Protein AF-A0A522CRV7-F1 (afdb_monomer)

Nearest PDB structures (foldseek):
  3h9x-assembly1_A  TM=8.208E-01  e=7.492E-03  Pseudomonas syringae pv. tomato
  2fki-assembly1_A  TM=7.168E-01  e=1.954E-02  Escherichia coli
  2kfp-assembly1_A  TM=7.865E-01  e=1.169E+00  Pseudomonas syringae pv. tomato
  4fg8-assembly2_B  TM=2.236E-01  e=4.476E+00  Homo sapiens

pLDDT: mean 86.69, std 11.81, range [44.91, 96.5]

Structure (mmCIF, N/CA/C/O backbone):
data_AF-A0A522CRV7-F1
#
_entry.id   AF-A0A522CRV7-F1
#
loop_
_atom_site.group_PDB
_atom_site.id
_atom_site.type_symbol
_atom_site.label_atom_id
_atom_site.label_alt_id
_atom_site.label_comp_id
_atom_site.label_asym_id
_atom_site.label_entity_id
_atom_site.label_seq_id
_atom_site.pdbx_PDB_ins_code
_atom_site.Cartn_x
_atom_site.Cartn_y
_atom_site.Cartn_z
_atom_site.occupancy
_atom_site.B_iso_or_equiv
_atom_site.auth_seq_id
_atom_site.auth_comp_id
_atom_site.auth_asym_id
_atom_site.auth_atom_id
_atom_site.pdbx_PDB_model_num
ATOM 1 N N . MET A 1 1 ? -10.085 -14.224 2.034 1.00 48.72 1 MET A N 1
ATOM 2 C CA . MET A 1 1 ? -9.796 -13.745 0.668 1.00 48.72 1 MET A CA 1
ATOM 3 C C . MET A 1 1 ? -11.122 -13.385 0.023 1.00 48.72 1 MET A C 1
ATOM 5 O O . MET A 1 1 ? -12.014 -14.223 0.029 1.00 48.72 1 MET A O 1
ATOM 9 N N . VAL A 1 2 ? -11.310 -12.133 -0.393 1.00 44.91 2 VAL A N 1
ATOM 10 C CA . VAL A 1 2 ? -12.551 -11.672 -1.035 1.00 44.91 2 VAL A CA 1
ATOM 11 C C . VAL A 1 2 ? -12.158 -11.112 -2.397 1.00 44.91 2 VAL A C 1
ATOM 13 O O . VAL A 1 2 ? -11.604 -10.019 -2.469 1.00 44.91 2 VAL A O 1
ATOM 16 N N . VAL A 1 3 ? -12.420 -11.883 -3.454 1.00 45.56 3 VAL A N 1
ATOM 17 C CA . VAL A 1 3 ? -12.236 -11.455 -4.846 1.00 45.56 3 VAL A CA 1
ATOM 18 C C . VAL A 1 3 ? -13.343 -10.457 -5.163 1.00 45.56 3 VAL A C 1
ATOM 20 O O . VAL A 1 3 ? -14.532 -10.784 -5.159 1.00 45.56 3 VAL A O 1
ATOM 23 N N . GLN A 1 4 ? -12.966 -9.208 -5.379 1.00 49.06 4 GLN A N 1
ATOM 24 C CA . GLN A 1 4 ? -13.856 -8.163 -5.863 1.00 49.06 4 GLN A CA 1
ATOM 25 C C . GLN A 1 4 ? -13.060 -7.414 -6.923 1.00 49.06 4 GLN A C 1
ATOM 27 O O . GLN A 1 4 ? -11.921 -7.049 -6.654 1.00 49.06 4 GLN A O 1
ATOM 32 N N . TRP A 1 5 ? -13.6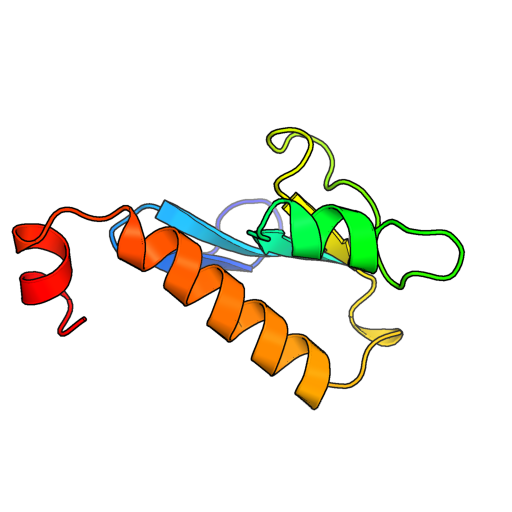92 -7.170 -8.075 1.00 49.12 5 TRP A N 1
ATOM 33 C CA . TRP A 1 5 ? -13.149 -6.500 -9.267 1.00 49.12 5 TRP A CA 1
ATOM 34 C C . TRP A 1 5 ? -12.287 -7.397 -10.173 1.00 49.12 5 TRP A C 1
ATOM 36 O O . TRP A 1 5 ? -11.076 -7.448 -10.050 1.00 49.12 5 TRP A O 1
ATOM 46 N N . GLY A 1 6 ? -12.934 -8.101 -11.112 1.00 47.91 6 GLY A N 1
ATOM 47 C CA . GLY A 1 6 ? -12.347 -8.461 -12.417 1.00 47.91 6 GLY A CA 1
ATOM 48 C C . GLY A 1 6 ? -11.020 -9.234 -12.457 1.00 47.91 6 GLY A C 1
ATOM 49 O O . GLY A 1 6 ? -10.338 -9.140 -13.470 1.00 47.91 6 GLY A O 1
ATOM 50 N N . GLY A 1 7 ? -10.653 -9.976 -11.406 1.00 59.41 7 GLY A N 1
ATOM 51 C CA . GLY A 1 7 ? -9.376 -10.702 -11.320 1.00 59.41 7 GLY A CA 1
ATOM 52 C C . GLY A 1 7 ? -8.355 -10.106 -10.345 1.00 59.41 7 GLY A C 1
ATOM 53 O O . GLY A 1 7 ? -7.246 -10.617 -10.260 1.00 59.41 7 GLY A O 1
ATOM 54 N N . SER A 1 8 ? -8.717 -9.061 -9.596 1.00 71.56 8 SER A N 1
ATOM 55 C CA . SER A 1 8 ? -7.875 -8.495 -8.542 1.00 71.56 8 SER A CA 1
ATOM 56 C C . SER A 1 8 ? -8.195 -9.090 -7.162 1.00 71.56 8 SER A C 1
ATOM 58 O O . SER A 1 8 ? -9.360 -9.167 -6.750 1.00 71.56 8 SER A O 1
ATOM 60 N N . ASP A 1 9 ? -7.157 -9.457 -6.410 1.00 82.81 9 ASP A N 1
ATOM 61 C CA . ASP A 1 9 ? -7.281 -9.899 -5.020 1.00 82.81 9 ASP A CA 1
ATOM 62 C C . ASP A 1 9 ? -7.221 -8.698 -4.076 1.00 82.81 9 ASP A C 1
ATOM 64 O O . ASP A 1 9 ? -6.221 -7.983 -3.999 1.00 82.81 9 ASP A O 1
ATOM 68 N N . VAL A 1 10 ? -8.308 -8.467 -3.334 1.00 88.94 10 VAL A N 1
ATOM 69 C CA . VAL A 1 10 ? -8.430 -7.333 -2.411 1.00 88.94 10 VAL A CA 1
ATOM 70 C C . VAL A 1 10 ? -8.193 -7.790 -0.975 1.00 88.94 10 VAL A C 1
ATOM 72 O O . VAL A 1 10 ? -8.943 -8.600 -0.420 1.00 88.94 10 VAL A O 1
ATOM 75 N N . TYR A 1 11 ? -7.197 -7.190 -0.328 1.00 91.12 11 TYR A N 1
ATOM 76 C CA . TYR A 1 11 ? -6.802 -7.487 1.044 1.00 91.12 11 TYR A CA 1
ATOM 77 C C . TYR A 1 11 ? -7.318 -6.416 2.001 1.00 91.12 11 TYR A C 1
ATOM 79 O O . TYR A 1 11 ? -7.156 -5.210 1.783 1.00 91.12 11 TYR A O 1
ATOM 87 N N . LYS A 1 12 ? -7.971 -6.864 3.078 1.00 91.88 12 LYS A N 1
ATOM 88 C CA . LYS A 1 12 ? -8.643 -6.000 4.052 1.00 91.88 12 LYS A CA 1
ATOM 89 C C . LYS A 1 12 ? -8.300 -6.400 5.484 1.00 91.88 12 LYS A C 1
ATOM 91 O O . LYS A 1 12 ? -8.195 -7.585 5.775 1.00 91.88 12 LYS A O 1
ATOM 96 N N . VAL A 1 13 ? -8.234 -5.414 6.376 1.00 90.75 13 VAL A N 1
ATOM 97 C CA . VAL A 1 13 ? -8.156 -5.590 7.833 1.00 90.75 13 VAL A CA 1
ATOM 98 C C . VAL A 1 13 ? -9.268 -4.774 8.491 1.00 90.75 13 VAL A C 1
ATOM 100 O O . VAL A 1 13 ? -9.463 -3.600 8.169 1.00 90.75 13 VAL A O 1
ATOM 103 N N . GLY A 1 14 ? -10.079 -5.414 9.340 1.00 85.94 14 GLY A N 1
ATOM 104 C CA . GLY A 1 14 ? -11.241 -4.773 9.975 1.00 85.94 14 GLY A CA 1
ATOM 105 C C . GLY A 1 14 ? -12.202 -4.101 8.986 1.00 85.94 14 GLY A C 1
ATOM 106 O O . GLY A 1 14 ? -12.681 -2.997 9.233 1.00 85.94 14 GLY A O 1
ATOM 107 N N . GLY A 1 15 ? -12.418 -4.719 7.820 1.00 86.44 15 GLY A N 1
ATOM 108 C CA . GLY A 1 15 ? -13.286 -4.195 6.758 1.00 86.44 15 GLY A CA 1
ATOM 109 C C . GLY A 1 15 ? -12.679 -3.080 5.893 1.00 86.44 15 GLY A C 1
ATOM 110 O O . GLY A 1 15 ? -13.303 -2.677 4.913 1.00 86.44 15 GLY A O 1
ATOM 111 N N . LYS A 1 16 ? -11.461 -2.606 6.189 1.00 89.62 16 LYS A N 1
ATOM 112 C CA . LYS A 1 16 ? -10.756 -1.572 5.412 1.00 89.62 16 LYS A CA 1
ATOM 113 C C . LYS A 1 16 ? -9.697 -2.195 4.504 1.00 89.62 16 LYS A C 1
ATOM 115 O O . LYS A 1 16 ? -8.937 -3.046 4.950 1.00 89.62 16 LYS A O 1
ATOM 120 N N . VAL A 1 17 ? -9.634 -1.759 3.245 1.00 92.50 17 VAL A N 1
ATOM 121 C CA . VAL A 1 17 ? -8.628 -2.218 2.269 1.00 92.50 17 VAL A CA 1
ATOM 122 C C . VAL A 1 17 ? -7.252 -1.675 2.639 1.00 92.50 17 VAL A C 1
ATOM 124 O O . VAL A 1 17 ? -7.133 -0.494 2.967 1.00 92.50 17 VAL A O 1
ATOM 127 N N . PHE A 1 18 ? -6.227 -2.522 2.552 1.00 94.38 18 PHE A N 1
ATOM 128 C CA . PHE A 1 18 ? -4.826 -2.115 2.701 1.00 94.38 18 PHE A CA 1
ATOM 129 C C . PHE A 1 18 ? -3.954 -2.477 1.494 1.00 94.38 18 PHE A C 1
ATOM 131 O O . PHE A 1 18 ? -2.957 -1.797 1.267 1.00 94.38 18 PHE A O 1
ATOM 138 N N . ALA A 1 19 ? -4.339 -3.482 0.701 1.00 94.38 19 ALA A N 1
ATOM 139 C CA . ALA A 1 19 ? -3.648 -3.849 -0.531 1.00 94.38 19 ALA A CA 1
ATOM 140 C C . ALA A 1 19 ? -4.606 -4.451 -1.567 1.00 94.38 19 ALA A C 1
ATOM 142 O O . ALA A 1 19 ? -5.662 -4.985 -1.218 1.00 94.38 19 ALA A O 1
ATOM 143 N N . VAL A 1 20 ? -4.229 -4.354 -2.838 1.00 92.31 20 VAL A N 1
ATOM 144 C CA . VAL A 1 20 ? -4.913 -4.932 -3.993 1.00 92.31 20 VAL A CA 1
ATOM 145 C C . VAL A 1 20 ? -3.855 -5.487 -4.945 1.00 92.31 20 VAL A C 1
ATOM 147 O O . VAL A 1 2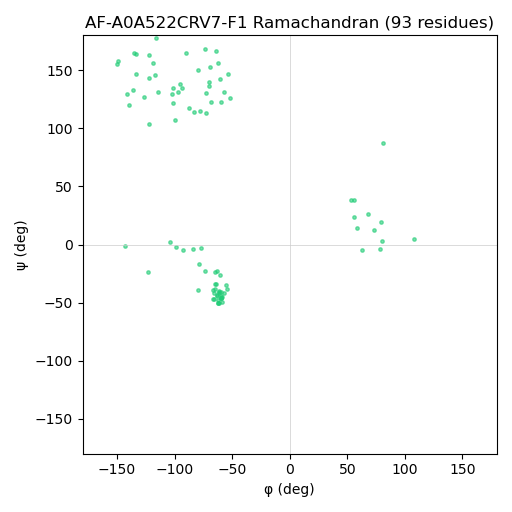0 ? -3.001 -4.741 -5.421 1.00 92.31 20 VAL A O 1
ATOM 150 N N . VAL A 1 21 ? -3.907 -6.787 -5.217 1.00 89.12 21 VAL A N 1
ATOM 151 C CA . VAL A 1 21 ? -3.041 -7.464 -6.193 1.00 89.12 21 VAL A CA 1
ATOM 152 C C . VAL A 1 21 ? -3.784 -7.550 -7.522 1.00 89.12 21 VAL A C 1
ATOM 154 O O . VAL A 1 21 ? -4.981 -7.832 -7.534 1.00 89.12 21 VAL A O 1
ATOM 157 N N . GLY A 1 22 ? -3.094 -7.306 -8.635 1.00 83.88 22 GLY A N 1
ATOM 158 C CA . GLY A 1 22 ? -3.695 -7.316 -9.970 1.00 83.88 22 GLY A CA 1
ATOM 159 C C . GLY A 1 22 ? -4.467 -6.037 -10.293 1.00 83.88 22 GLY A C 1
ATOM 160 O O . GLY A 1 22 ? -5.328 -6.044 -11.170 1.00 83.88 22 GLY A O 1
ATOM 161 N N . PHE A 1 23 ? -4.200 -4.941 -9.579 1.00 81.38 23 PHE A N 1
ATOM 162 C CA . PHE A 1 23 ? -4.763 -3.633 -9.898 1.00 81.38 23 PHE A CA 1
ATOM 163 C C . PHE A 1 23 ? -3.913 -2.975 -10.982 1.00 81.38 23 PHE A C 1
ATOM 165 O O . PHE A 1 23 ? -2.756 -2.657 -10.723 1.00 81.38 23 PHE A O 1
ATOM 172 N N . ASP A 1 24 ? -4.470 -2.769 -12.180 1.00 80.81 24 ASP A N 1
ATOM 173 C CA . ASP A 1 24 ? -3.715 -2.240 -13.332 1.00 80.81 24 ASP A CA 1
ATOM 174 C C . ASP A 1 24 ? -2.466 -3.096 -13.649 1.00 80.81 24 ASP A C 1
ATOM 176 O O . ASP A 1 24 ? -1.387 -2.575 -13.913 1.00 80.81 24 ASP A O 1
ATOM 180 N N . ASN A 1 25 ? -2.603 -4.428 -13.523 1.00 83.12 25 ASN A N 1
ATOM 181 C CA . ASN A 1 25 ? -1.515 -5.423 -13.552 1.00 83.12 25 ASN A CA 1
ATOM 182 C C . ASN A 1 25 ? -0.418 -5.231 -12.486 1.00 83.12 25 ASN A C 1
ATOM 184 O O . ASN A 1 25 ? 0.633 -5.856 -12.562 1.00 83.12 25 ASN A O 1
ATOM 188 N N . GLY A 1 26 ? -0.666 -4.401 -11.473 1.00 90.69 26 GLY A N 1
ATOM 189 C CA . GLY A 1 26 ? 0.279 -4.082 -10.413 1.00 90.69 26 GLY A CA 1
ATOM 190 C C . GLY A 1 26 ? -0.158 -4.529 -9.019 1.00 90.69 26 GLY A C 1
ATOM 191 O O . GLY A 1 26 ? -1.261 -5.042 -8.789 1.00 90.69 26 GLY A O 1
ATOM 192 N N . LEU A 1 27 ? 0.726 -4.274 -8.058 1.00 92.94 27 LEU A N 1
ATOM 193 C CA . LEU A 1 27 ? 0.466 -4.372 -6.630 1.00 92.94 27 LEU A CA 1
ATOM 194 C C . LEU A 1 27 ? 0.190 -2.972 -6.079 1.00 92.94 27 LEU A C 1
ATOM 196 O O . LEU A 1 27 ? 1.106 -2.163 -5.941 1.00 92.94 27 LEU A O 1
ATOM 200 N N . ALA A 1 28 ? -1.069 -2.683 -5.753 1.00 94.75 28 ALA A N 1
ATOM 201 C CA . ALA A 1 28 ? -1.465 -1.429 -5.125 1.00 94.75 28 ALA A CA 1
ATOM 202 C C . ALA A 1 28 ? -1.573 -1.587 -3.605 1.00 94.75 28 ALA A C 1
ATOM 204 O O . ALA A 1 28 ? -2.237 -2.501 -3.123 1.00 94.75 28 ALA A O 1
ATOM 205 N N . PHE A 1 29 ? -0.971 -0.695 -2.821 1.00 95.75 29 PHE A N 1
ATOM 206 C CA . PHE A 1 29 ? -0.996 -0.800 -1.358 1.00 95.75 29 PHE A CA 1
ATOM 207 C C . PHE A 1 29 ? -0.953 0.553 -0.650 1.00 95.75 29 PHE A C 1
ATOM 209 O O . PHE A 1 29 ? -0.543 1.580 -1.201 1.00 95.75 29 PHE A O 1
ATOM 216 N N . LYS A 1 30 ? -1.430 0.553 0.598 1.00 96.38 30 LYS A N 1
ATOM 217 C CA . LYS A 1 30 ? -1.435 1.731 1.461 1.00 96.38 30 LYS A CA 1
ATOM 218 C C . LYS A 1 30 ? -0.018 2.037 1.933 1.00 96.38 30 LYS A C 1
ATOM 220 O O . LYS A 1 30 ? 0.640 1.192 2.521 1.00 96.38 30 LYS A O 1
ATOM 225 N N . VAL A 1 31 ? 0.387 3.291 1.792 1.00 96.50 31 VAL A N 1
ATOM 226 C CA . VAL A 1 31 ? 1.673 3.791 2.297 1.00 96.50 31 VAL A CA 1
ATOM 227 C C . VAL A 1 31 ? 1.480 4.957 3.263 1.00 96.50 31 VAL A C 1
ATOM 229 O O . VAL A 1 31 ? 0.389 5.548 3.340 1.00 96.50 31 VAL A O 1
ATOM 232 N N . SER A 1 32 ? 2.518 5.258 4.044 1.00 94.62 32 SER A N 1
ATOM 233 C CA . SER A 1 32 ? 2.640 6.533 4.756 1.00 94.62 32 SER A CA 1
ATOM 234 C C . SER A 1 32 ? 2.977 7.648 3.762 1.00 94.62 32 SER A C 1
ATOM 236 O O . SER A 1 32 ? 3.312 7.370 2.615 1.00 94.62 32 SER A O 1
ATOM 238 N N . GLU A 1 33 ? 2.894 8.902 4.195 1.00 92.62 33 GLU A N 1
ATOM 239 C CA . GLU A 1 33 ? 3.289 10.054 3.372 1.00 92.62 33 GLU A CA 1
ATOM 240 C C . GLU A 1 33 ? 4.769 9.970 2.965 1.00 92.62 33 GLU A C 1
ATOM 242 O O . GLU A 1 33 ? 5.091 10.024 1.785 1.00 92.62 33 GLU A O 1
ATOM 247 N N . ILE A 1 34 ? 5.650 9.656 3.921 1.00 92.62 34 ILE A N 1
ATOM 248 C CA . ILE A 1 34 ? 7.080 9.425 3.660 1.00 92.62 34 ILE A CA 1
ATOM 249 C C . ILE A 1 34 ? 7.282 8.259 2.681 1.00 92.62 34 ILE A C 1
ATOM 251 O O . ILE A 1 34 ? 8.053 8.360 1.733 1.00 92.62 34 ILE A O 1
ATOM 255 N N . GLY A 1 35 ? 6.580 7.138 2.884 1.00 93.06 35 GLY A N 1
ATOM 256 C CA . GLY A 1 35 ? 6.688 5.982 1.991 1.00 93.06 35 GLY A CA 1
ATOM 257 C C . GLY A 1 35 ? 6.195 6.287 0.576 1.00 93.06 35 GLY A C 1
ATOM 258 O O . GLY A 1 35 ? 6.753 5.775 -0.389 1.00 93.06 35 GLY A O 1
ATOM 259 N N . PHE A 1 36 ? 5.180 7.143 0.449 1.00 95.56 36 PHE A N 1
ATOM 260 C CA . PHE A 1 36 ? 4.697 7.622 -0.838 1.00 95.56 36 PHE A CA 1
ATOM 261 C C . PHE A 1 36 ? 5.782 8.408 -1.574 1.00 95.56 36 PHE A C 1
ATOM 263 O O . PHE A 1 36 ? 6.070 8.091 -2.724 1.00 95.56 36 PHE A O 1
ATOM 270 N N . GLU A 1 37 ? 6.412 9.379 -0.913 1.00 94.50 37 GLU A N 1
ATOM 271 C CA . GLU A 1 37 ? 7.494 10.176 -1.501 1.00 94.50 37 GLU A CA 1
ATOM 272 C C . GLU A 1 37 ? 8.670 9.301 -1.937 1.00 94.50 37 GLU A C 1
ATOM 274 O O . GLU A 1 37 ? 9.128 9.418 -3.068 1.00 94.50 37 GLU A O 1
ATOM 279 N N . VAL A 1 38 ? 9.110 8.371 -1.085 1.00 93.50 38 VAL A N 1
ATOM 280 C CA . VAL A 1 38 ? 10.232 7.474 -1.398 1.00 93.50 38 VAL A CA 1
ATOM 281 C C . VAL A 1 38 ? 9.919 6.599 -2.612 1.00 93.50 38 VAL A C 1
ATOM 283 O O . VAL A 1 38 ? 10.705 6.550 -3.555 1.00 93.50 38 VAL A O 1
ATOM 286 N N . LEU A 1 39 ? 8.764 5.930 -2.623 1.00 93.62 39 LEU A N 1
ATOM 287 C CA . LEU A 1 39 ? 8.424 4.973 -3.680 1.00 93.62 39 LEU A CA 1
ATOM 288 C C . LEU A 1 39 ? 8.066 5.635 -5.013 1.00 93.62 39 LEU A C 1
ATOM 290 O O . LEU A 1 39 ? 8.160 4.972 -6.041 1.00 93.62 39 LEU A O 1
ATOM 294 N N . THR A 1 40 ? 7.643 6.903 -4.992 1.00 94.50 40 THR A N 1
ATOM 295 C CA . THR A 1 40 ? 7.264 7.675 -6.192 1.00 94.50 40 THR A CA 1
ATOM 296 C C . THR A 1 40 ? 8.321 8.692 -6.621 1.00 94.50 40 THR A C 1
ATOM 298 O O . THR A 1 40 ? 8.098 9.437 -7.576 1.00 94.50 40 THR A O 1
ATOM 301 N N . S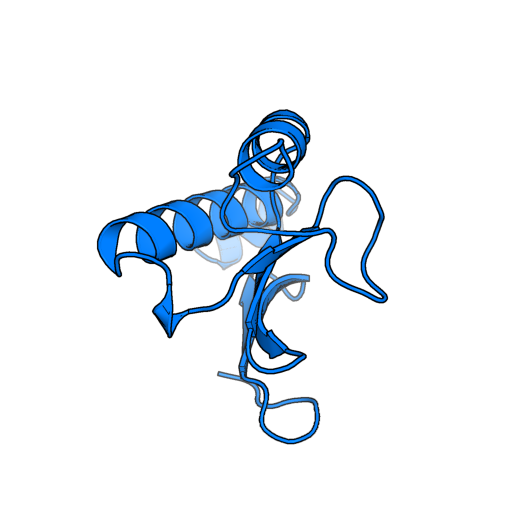ER A 1 41 ? 9.458 8.737 -5.919 1.00 93.81 41 SER A N 1
ATOM 302 C CA . SER A 1 41 ? 10.609 9.560 -6.289 1.00 93.81 41 SER A CA 1
ATOM 303 C C . SER A 1 41 ? 11.224 9.122 -7.623 1.00 93.81 41 SER A C 1
ATOM 305 O O . SER A 1 41 ? 10.910 8.055 -8.153 1.00 93.81 41 SER A O 1
ATOM 307 N N . ASP A 1 42 ? 12.094 9.961 -8.186 1.00 90.31 42 ASP A N 1
ATOM 308 C CA . ASP A 1 42 ? 12.794 9.637 -9.430 1.00 90.31 42 ASP A CA 1
ATOM 309 C C . ASP A 1 42 ? 13.641 8.364 -9.257 1.00 90.31 42 ASP A C 1
ATOM 311 O O . ASP A 1 42 ? 14.464 8.271 -8.346 1.00 90.31 42 ASP A O 1
ATOM 315 N N . GLY A 1 43 ? 13.393 7.358 -10.099 1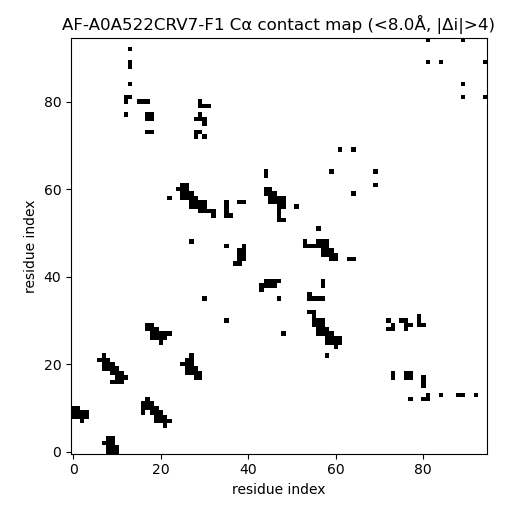.00 86.31 43 GLY A N 1
ATOM 316 C CA . GLY A 1 43 ? 13.981 6.019 -9.970 1.00 86.31 43 GLY A CA 1
ATOM 317 C C . GLY A 1 43 ? 13.307 5.094 -8.944 1.00 86.31 43 GLY A C 1
ATOM 318 O O . GLY A 1 43 ? 13.767 3.969 -8.755 1.00 86.31 43 GLY A O 1
ATOM 319 N N . GLY A 1 44 ? 12.223 5.531 -8.296 1.00 90.31 44 GLY A N 1
ATOM 320 C CA . GLY A 1 44 ? 11.407 4.697 -7.418 1.00 90.31 44 GLY A CA 1
ATOM 321 C C . GLY A 1 44 ? 10.616 3.621 -8.183 1.00 90.31 44 GLY A C 1
ATOM 322 O O . GLY A 1 44 ? 10.275 3.811 -9.353 1.00 90.31 44 GLY A O 1
ATOM 323 N N . PRO A 1 45 ? 10.282 2.486 -7.540 1.00 92.69 45 PRO A N 1
ATOM 324 C CA . PRO A 1 45 ? 9.609 1.360 -8.197 1.00 92.69 45 PRO A CA 1
ATOM 325 C C . PRO A 1 45 ? 8.104 1.589 -8.413 1.00 92.69 45 PRO A C 1
ATOM 327 O O . PRO A 1 45 ? 7.407 0.717 -8.934 1.00 92.69 45 PRO A O 1
ATOM 330 N N . GLY A 1 46 ? 7.564 2.718 -7.946 1.00 92.75 46 GLY A N 1
ATOM 331 C CA . GLY A 1 46 ? 6.132 2.930 -7.834 1.00 92.75 46 GLY A CA 1
ATOM 332 C C . GLY A 1 46 ? 5.647 4.267 -8.363 1.00 92.75 46 GLY A C 1
ATOM 333 O O . GLY A 1 46 ? 6.379 5.231 -8.552 1.00 92.75 46 GLY A O 1
ATOM 334 N N . ARG A 1 47 ? 4.335 4.328 -8.563 1.00 94.19 47 ARG A N 1
ATOM 335 C CA . ARG A 1 47 ? 3.606 5.550 -8.917 1.00 94.19 47 ARG A CA 1
ATOM 336 C C . ARG A 1 47 ? 2.334 5.666 -8.093 1.00 94.19 47 ARG A C 1
ATOM 338 O O . ARG A 1 47 ? 1.868 4.683 -7.519 1.00 94.19 47 ARG A O 1
ATOM 345 N N . GLN A 1 48 ? 1.729 6.852 -8.067 1.00 95.06 48 GLN A N 1
ATOM 346 C CA . GLN A 1 48 ? 0.403 7.043 -7.474 1.00 95.06 48 GLN A CA 1
ATOM 347 C C . GLN A 1 48 ? -0.584 6.026 -8.057 1.00 95.06 48 GLN A C 1
ATOM 349 O O . GLN A 1 48 ? -0.762 5.973 -9.275 1.00 95.06 48 GLN A O 1
ATOM 354 N N . ALA A 1 49 ? -1.262 5.271 -7.191 1.00 93.50 49 ALA A N 1
ATOM 355 C CA . ALA A 1 49 ? -2.304 4.349 -7.624 1.00 93.50 49 ALA A CA 1
ATOM 356 C C . ALA A 1 49 ? -3.517 5.141 -8.166 1.00 93.50 49 ALA A C 1
ATOM 358 O O . ALA A 1 49 ? -4.065 5.980 -7.433 1.00 93.50 49 ALA A O 1
ATOM 359 N N . PRO A 1 50 ? -3.943 4.913 -9.427 1.00 89.31 50 PRO A N 1
ATOM 360 C CA . PRO A 1 50 ? -5.152 5.515 -9.993 1.00 89.31 50 PRO A CA 1
ATOM 361 C C . PRO A 1 50 ? -6.396 5.278 -9.132 1.00 89.31 50 PRO A C 1
ATOM 363 O O . PRO A 1 50 ? -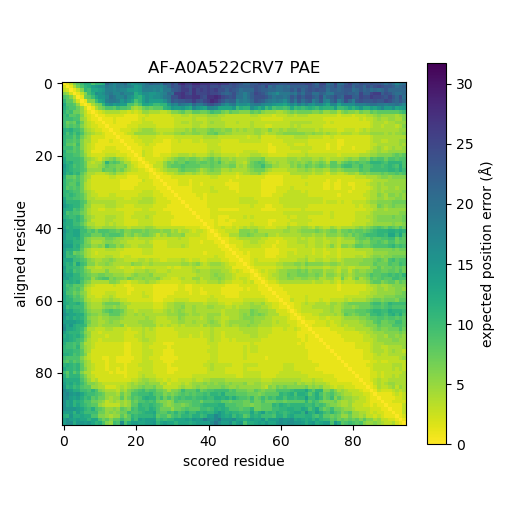6.525 4.233 -8.512 1.00 89.31 50 PRO A O 1
ATOM 366 N N . TYR A 1 51 ? -7.334 6.228 -9.101 1.00 88.06 51 TYR A N 1
ATOM 367 C CA . TYR A 1 51 ? -8.617 6.125 -8.373 1.00 88.06 51 TYR A CA 1
ATOM 368 C C . TYR A 1 51 ? -8.530 5.991 -6.838 1.00 88.06 51 TYR A C 1
ATOM 370 O O . TYR A 1 51 ? -9.558 6.052 -6.163 1.00 88.06 51 TYR A O 1
ATOM 378 N N . PHE A 1 52 ? -7.330 5.876 -6.266 1.00 88.88 52 PHE A N 1
ATOM 379 C CA . PHE A 1 52 ? -7.102 5.936 -4.825 1.00 88.88 52 PHE A CA 1
ATOM 380 C C . PHE A 1 52 ? -6.839 7.367 -4.344 1.00 88.88 52 PHE A C 1
ATOM 382 O O . PHE A 1 52 ? -6.536 8.277 -5.118 1.00 88.88 52 PHE A O 1
ATOM 389 N N . ALA A 1 53 ? -6.931 7.564 -3.026 1.00 87.31 53 ALA A N 1
ATOM 390 C CA . ALA A 1 53 ? -6.585 8.835 -2.402 1.00 87.31 53 ALA A CA 1
ATOM 391 C C . ALA A 1 53 ? -5.130 9.227 -2.723 1.00 87.31 53 ALA A C 1
ATOM 393 O O . ALA A 1 53 ? -4.208 8.416 -2.565 1.00 87.31 53 ALA A O 1
ATOM 394 N N . LYS A 1 54 ? -4.943 10.480 -3.153 1.00 87.38 54 LYS A N 1
ATOM 395 C CA . LYS A 1 54 ? -3.627 11.039 -3.482 1.00 87.38 54 LYS A CA 1
ATOM 396 C C . LYS A 1 54 ? -2.695 11.030 -2.268 1.00 87.38 54 LYS A C 1
ATOM 398 O O . LYS A 1 54 ? -3.150 11.271 -1.151 1.00 87.38 54 LYS A O 1
ATOM 403 N N . GLY A 1 55 ? -1.411 10.753 -2.495 1.00 88.88 55 GLY A N 1
ATOM 404 C CA . GLY A 1 55 ? -0.365 10.834 -1.465 1.00 88.88 55 GLY A CA 1
ATOM 405 C C . GLY A 1 55 ? -0.400 9.710 -0.426 1.00 88.88 55 GLY A C 1
ATOM 406 O O . GLY A 1 55 ? 0.214 9.809 0.629 1.00 88.88 55 GLY A O 1
ATOM 407 N N . GLY A 1 56 ? -1.166 8.645 -0.671 1.00 93.12 56 GLY A N 1
ATOM 408 C CA . GLY A 1 56 ? -1.324 7.573 0.311 1.00 93.12 56 GLY A CA 1
ATOM 409 C C . GLY A 1 56 ? -1.404 6.172 -0.266 1.00 93.12 56 GLY A C 1
ATOM 410 O O . GLY A 1 56 ? -1.545 5.231 0.517 1.00 93.12 56 GLY A O 1
ATOM 411 N N . TRP A 1 57 ? -1.357 6.029 -1.584 1.00 96.06 57 TRP A N 1
ATOM 412 C CA . TRP A 1 57 ? -1.459 4.747 -2.262 1.00 96.06 57 TRP A CA 1
ATOM 413 C C . TRP A 1 57 ? -0.511 4.725 -3.444 1.00 96.06 57 TRP A C 1
ATOM 415 O O . TRP A 1 57 ? -0.535 5.630 -4.280 1.00 96.06 57 TRP A O 1
ATOM 425 N N . VAL A 1 58 ? 0.288 3.671 -3.504 1.00 95.62 58 VAL A N 1
ATOM 426 C CA . VAL A 1 58 ? 1.239 3.421 -4.583 1.00 95.62 58 VAL A CA 1
ATOM 427 C C . VAL A 1 58 ? 0.831 2.143 -5.292 1.00 95.62 58 VAL A C 1
ATOM 429 O O . VAL A 1 58 ? 0.295 1.238 -4.655 1.00 95.62 58 VAL A O 1
ATOM 432 N N . VAL A 1 59 ? 1.058 2.096 -6.601 1.00 95.19 59 VAL A N 1
ATOM 433 C CA . VAL A 1 59 ? 1.058 0.871 -7.399 1.00 95.19 59 VAL A CA 1
ATOM 434 C C . VAL A 1 59 ? 2.472 0.626 -7.921 1.00 95.19 59 VAL A C 1
ATOM 436 O O . VAL A 1 59 ? 3.102 1.552 -8.438 1.00 95.19 59 VAL A O 1
ATOM 439 N N . VAL A 1 60 ? 2.960 -0.600 -7.746 1.00 94.44 60 VAL A N 1
ATOM 440 C CA . VAL A 1 60 ? 4.251 -1.085 -8.263 1.00 94.44 60 VAL A CA 1
ATOM 441 C C . VAL A 1 60 ? 4.019 -2.244 -9.226 1.00 94.44 60 VAL A C 1
ATOM 443 O O . VAL A 1 60 ? 2.997 -2.930 -9.129 1.00 94.44 60 VAL A O 1
ATOM 446 N N . ASP A 1 61 ? 4.966 -2.477 -10.129 1.00 92.56 61 ASP A N 1
ATOM 447 C CA . ASP A 1 61 ? 5.000 -3.702 -10.924 1.00 92.56 61 ASP A CA 1
ATOM 448 C C . ASP A 1 61 ? 5.571 -4.848 -10.057 1.00 92.56 61 ASP A C 1
ATOM 450 O O . ASP A 1 61 ? 6.733 -4.763 -9.642 1.00 92.56 61 ASP A O 1
ATOM 454 N N . PRO A 1 62 ? 4.781 -5.893 -9.735 1.00 86.06 62 PRO A N 1
ATOM 455 C CA . PRO A 1 62 ? 5.218 -6.996 -8.883 1.00 86.06 62 PRO A CA 1
ATOM 456 C C . PRO A 1 62 ? 6.414 -7.768 -9.456 1.00 86.06 62 PRO A C 1
ATOM 458 O O . PRO A 1 62 ? 7.181 -8.322 -8.673 1.00 86.06 62 PRO A O 1
ATOM 461 N N . ASP A 1 63 ? 6.607 -7.773 -10.778 1.00 87.00 63 ASP A N 1
ATOM 462 C CA . ASP A 1 63 ? 7.722 -8.473 -11.424 1.00 87.00 63 ASP A CA 1
ATOM 463 C C . ASP A 1 63 ? 9.038 -7.680 -11.330 1.00 87.00 63 ASP A C 1
ATOM 465 O O . ASP A 1 63 ? 10.126 -8.233 -11.498 1.00 87.00 63 ASP A O 1
ATOM 469 N N . SER A 1 64 ? 8.952 -6.383 -11.022 1.00 87.38 64 SER A N 1
ATOM 470 C CA . SER A 1 64 ? 10.105 -5.484 -10.874 1.00 87.38 64 SER A CA 1
ATOM 471 C C . SER A 1 64 ? 10.636 -5.368 -9.442 1.00 87.38 64 SER A C 1
ATOM 473 O O . SER A 1 64 ? 11.647 -4.702 -9.218 1.00 87.38 64 SER A O 1
ATOM 475 N N . VAL A 1 65 ? 9.971 -5.995 -8.466 1.00 87.12 65 VAL A N 1
ATOM 476 C CA . VAL A 1 65 ? 10.275 -5.836 -7.037 1.00 87.12 65 VAL A CA 1
ATOM 477 C C . VAL A 1 65 ? 10.611 -7.171 -6.387 1.00 87.12 65 VAL A C 1
ATOM 479 O O . VAL A 1 65 ? 10.033 -8.214 -6.693 1.00 87.12 65 VAL A O 1
ATOM 482 N N . ALA A 1 66 ? 11.554 -7.158 -5.448 1.00 89.31 66 ALA A N 1
ATOM 483 C CA . ALA A 1 66 ? 11.903 -8.367 -4.718 1.00 89.31 66 ALA A CA 1
ATOM 484 C C . ALA A 1 66 ? 10.765 -8.771 -3.766 1.00 89.31 66 ALA A C 1
ATOM 486 O O . ALA A 1 66 ? 10.198 -7.937 -3.058 1.00 89.31 66 ALA A O 1
ATOM 487 N N . MET A 1 67 ? 10.487 -10.074 -3.659 1.00 85.06 67 MET A N 1
ATOM 488 C CA . MET A 1 67 ? 9.433 -10.598 -2.775 1.00 85.06 67 MET A CA 1
ATOM 489 C C . MET A 1 67 ? 9.599 -10.147 -1.311 1.00 85.06 67 MET A C 1
ATOM 491 O O . MET A 1 67 ? 8.610 -9.883 -0.628 1.00 85.06 67 MET A O 1
ATOM 495 N N . GLY A 1 68 ? 10.844 -10.016 -0.836 1.00 86.69 68 GLY A N 1
ATOM 496 C CA . GLY A 1 68 ? 11.144 -9.500 0.503 1.00 86.69 68 GLY A CA 1
ATOM 497 C C . GLY A 1 68 ? 10.694 -8.049 0.697 1.00 86.69 68 GLY A C 1
ATOM 498 O O . GLY A 1 68 ? 10.049 -7.738 1.697 1.00 86.69 68 GLY A O 1
ATOM 499 N N . GLU A 1 69 ? 10.944 -7.179 -0.281 1.00 89.25 69 GLU A N 1
ATOM 500 C CA . GLU A 1 69 ? 10.512 -5.777 -0.237 1.00 89.25 69 GLU A CA 1
ATOM 501 C C . GLU A 1 69 ? 8.989 -5.664 -0.286 1.00 89.25 69 GLU A C 1
ATOM 503 O O . GLU A 1 69 ? 8.389 -5.003 0.563 1.00 89.25 69 GLU A O 1
ATOM 508 N N . ALA A 1 70 ? 8.357 -6.396 -1.210 1.00 90.00 70 ALA A N 1
ATOM 509 C CA . ALA A 1 70 ? 6.905 -6.445 -1.324 1.00 90.00 70 ALA A CA 1
ATOM 510 C C . ALA A 1 70 ? 6.248 -6.904 -0.011 1.00 90.00 70 ALA A C 1
ATOM 512 O O . ALA A 1 70 ? 5.255 -6.321 0.425 1.00 90.00 70 ALA A O 1
ATOM 513 N N . SER A 1 71 ? 6.826 -7.908 0.660 1.00 90.69 71 SER A N 1
ATOM 514 C CA . SER A 1 71 ? 6.322 -8.383 1.951 1.00 90.69 71 SER A CA 1
ATOM 515 C C . SER A 1 71 ? 6.402 -7.310 3.044 1.00 90.69 71 SER A C 1
ATOM 517 O O . SER A 1 71 ? 5.415 -7.088 3.747 1.00 90.69 71 SER A O 1
ATOM 519 N N . GLY A 1 72 ? 7.516 -6.572 3.125 1.00 92.88 72 GLY A N 1
ATOM 520 C CA . GLY A 1 72 ? 7.683 -5.478 4.084 1.00 92.88 72 GLY A CA 1
ATOM 521 C C . GLY A 1 72 ? 6.720 -4.317 3.829 1.00 92.88 72 GLY A C 1
ATOM 522 O O . GLY A 1 72 ? 6.152 -3.749 4.764 1.00 92.88 72 GLY A O 1
ATOM 523 N N . TRP A 1 73 ? 6.461 -3.990 2.562 1.00 94.00 73 TRP A N 1
ATOM 524 C CA . TRP A 1 73 ? 5.469 -2.978 2.199 1.00 94.00 73 TRP A CA 1
ATOM 525 C C . TRP A 1 73 ? 4.045 -3.384 2.569 1.00 94.00 73 TRP A C 1
ATOM 527 O O . TRP A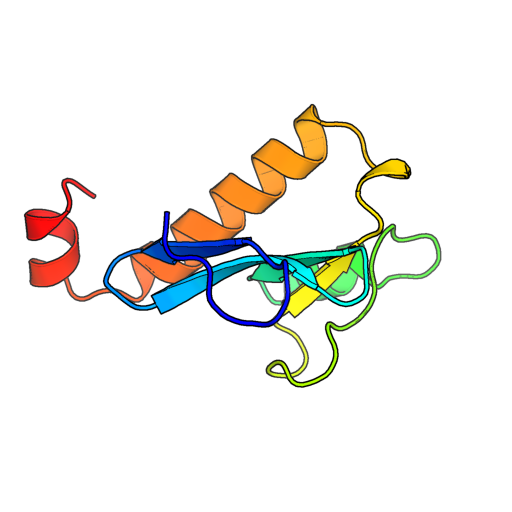 1 73 ? 3.286 -2.561 3.081 1.00 94.00 73 TRP A O 1
ATOM 537 N N . LEU A 1 74 ? 3.681 -4.648 2.349 1.00 93.06 74 LEU A N 1
ATOM 538 C CA . LEU A 1 74 ? 2.370 -5.175 2.720 1.00 93.06 74 LEU A CA 1
ATOM 539 C C . LEU A 1 74 ? 2.173 -5.215 4.237 1.00 93.06 74 LEU A C 1
ATOM 541 O O . LEU A 1 74 ? 1.090 -4.875 4.717 1.00 93.06 74 LEU A O 1
ATOM 545 N N . GLU A 1 75 ? 3.211 -5.567 4.994 1.00 93.94 75 GLU A N 1
ATOM 546 C CA . GLU A 1 75 ? 3.183 -5.508 6.455 1.00 93.94 75 GLU A CA 1
ATOM 547 C C . GLU A 1 75 ? 2.986 -4.066 6.943 1.00 93.94 75 GLU A C 1
ATOM 549 O O . GLU A 1 75 ? 2.082 -3.795 7.739 1.00 93.94 75 GLU A O 1
ATOM 554 N N . ALA A 1 76 ? 3.750 -3.113 6.404 1.00 94.50 76 ALA A N 1
ATOM 555 C CA . ALA A 1 76 ? 3.589 -1.697 6.722 1.00 94.50 76 ALA A CA 1
ATOM 556 C C . ALA A 1 76 ? 2.181 -1.184 6.364 1.00 94.50 76 ALA A C 1
ATOM 558 O O . ALA A 1 76 ? 1.537 -0.509 7.173 1.00 94.50 76 ALA A O 1
ATOM 559 N N . ALA A 1 77 ? 1.660 -1.544 5.187 1.00 95.31 77 ALA A N 1
ATOM 560 C CA . ALA A 1 77 ? 0.309 -1.202 4.749 1.00 95.31 77 ALA A CA 1
ATOM 561 C C . ALA A 1 77 ? -0.752 -1.741 5.717 1.00 95.31 77 ALA A C 1
ATOM 563 O O . ALA A 1 77 ? -1.666 -1.009 6.119 1.00 95.31 77 ALA A O 1
ATOM 564 N N . HIS A 1 78 ? -0.606 -3.001 6.133 1.00 94.12 78 HIS A N 1
ATOM 565 C CA . HIS A 1 78 ? -1.473 -3.631 7.118 1.00 94.12 78 HIS A CA 1
ATOM 566 C C . HIS A 1 78 ? -1.451 -2.865 8.448 1.00 94.12 78 HIS A C 1
ATOM 568 O O . HIS A 1 78 ? -2.513 -2.487 8.942 1.00 94.12 78 HIS A O 1
ATOM 574 N N . GLN A 1 79 ? -0.270 -2.546 8.988 1.00 93.62 79 GLN A N 1
ATOM 575 C CA . GLN A 1 79 ? -0.134 -1.796 10.244 1.00 93.62 79 GLN A CA 1
ATOM 576 C C . GLN A 1 79 ? -0.745 -0.387 10.166 1.00 93.62 79 GLN A C 1
ATOM 578 O O . GLN A 1 79 ? -1.441 0.060 11.086 1.00 93.62 79 GLN A O 1
ATOM 583 N N . ILE A 1 80 ? -0.574 0.315 9.041 1.00 94.38 80 ILE A N 1
ATOM 584 C CA . ILE A 1 80 ? -1.169 1.643 8.823 1.00 94.38 80 ILE A CA 1
ATOM 585 C C . ILE A 1 80 ? -2.698 1.577 8.861 1.00 94.38 80 ILE A C 1
ATOM 587 O O . ILE A 1 80 ? -3.342 2.470 9.413 1.00 94.38 80 ILE A O 1
ATOM 591 N N . VAL A 1 81 ? -3.309 0.553 8.269 1.00 93.69 81 VAL A N 1
ATOM 592 C CA . VAL A 1 81 ? -4.772 0.433 8.250 1.00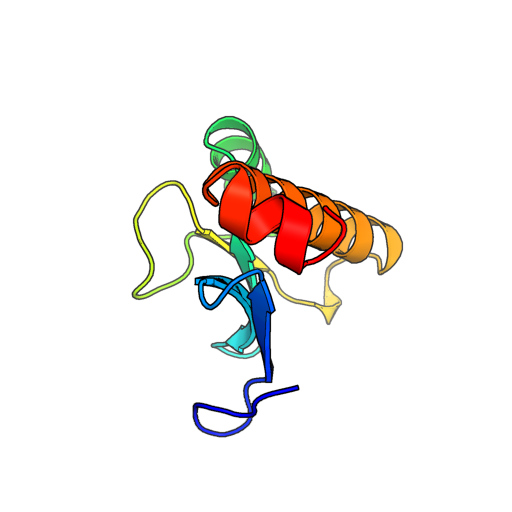 93.69 81 VAL A CA 1
ATOM 593 C C . VAL A 1 81 ? -5.301 -0.114 9.577 1.00 93.69 81 VAL A C 1
ATOM 595 O O . VAL A 1 81 ? -6.301 0.404 10.080 1.00 93.69 81 VAL A O 1
ATOM 598 N N . ALA A 1 82 ? -4.606 -1.076 10.184 1.00 91.81 82 ALA A N 1
ATOM 599 C CA . ALA A 1 82 ? -4.932 -1.638 11.492 1.00 91.81 82 ALA A CA 1
ATOM 600 C C . ALA A 1 82 ? -4.890 -0.579 12.605 1.00 91.81 82 ALA A C 1
ATOM 602 O O . ALA A 1 82 ? -5.800 -0.516 13.431 1.00 91.81 82 ALA A O 1
ATOM 603 N N . SER A 1 83 ? -3.900 0.319 12.597 1.00 90.12 83 SER A N 1
ATOM 604 C CA . SER A 1 83 ? -3.794 1.409 13.584 1.00 90.12 83 SER A CA 1
ATOM 605 C C . SER A 1 83 ? -4.962 2.404 13.532 1.00 90.12 83 SER A C 1
ATOM 607 O O . SER A 1 83 ? -5.268 3.047 14.536 1.00 90.12 83 SER A O 1
ATOM 609 N N . LYS A 1 84 ? -5.665 2.493 12.393 1.00 88.06 84 LYS A N 1
ATOM 610 C CA . LYS A 1 84 ? -6.871 3.321 12.212 1.00 88.06 84 LYS A CA 1
ATOM 611 C C . LYS A 1 84 ? -8.156 2.638 12.683 1.00 88.06 84 LYS A C 1
ATOM 613 O O . LYS A 1 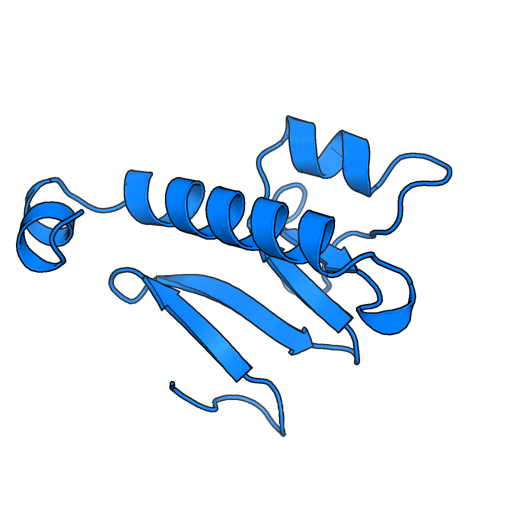84 ? -9.226 3.246 12.610 1.00 88.06 84 LYS A O 1
ATOM 618 N N . LEU A 1 85 ? -8.086 1.383 13.121 1.00 88.75 85 LEU A N 1
ATOM 619 C CA . LEU A 1 85 ? -9.217 0.683 13.716 1.00 88.75 85 LEU A CA 1
ATOM 620 C C . LEU A 1 85 ? -9.388 1.095 15.183 1.00 88.75 85 LEU A C 1
ATOM 622 O O . LEU A 1 85 ? -8.435 1.429 15.894 1.00 88.75 85 LEU A O 1
ATOM 626 N N . THR A 1 86 ? -10.632 1.061 15.660 1.00 86.44 86 THR A N 1
ATOM 627 C CA . THR A 1 86 ? -10.928 1.329 17.072 1.00 86.44 86 THR A CA 1
ATOM 628 C C . THR A 1 86 ? -10.243 0.289 17.962 1.00 86.44 86 THR A C 1
ATOM 630 O O . THR A 1 86 ? -9.962 -0.827 17.526 1.00 86.44 86 THR A O 1
ATOM 633 N N . LYS A 1 87 ? -9.988 0.623 19.237 1.00 82.88 87 LYS A N 1
ATOM 634 C CA . LYS A 1 87 ? -9.428 -0.347 20.200 1.00 82.88 87 LYS A CA 1
ATOM 635 C C . LYS A 1 87 ? -10.270 -1.628 20.277 1.00 82.88 87 LYS A C 1
ATOM 637 O O . LYS A 1 87 ? -9.710 -2.712 20.341 1.00 82.88 87 LYS A O 1
ATOM 642 N N . LYS A 1 88 ? -11.601 -1.493 20.202 1.00 83.81 88 LYS A N 1
ATOM 643 C CA . LYS A 1 88 ? -12.541 -2.621 20.167 1.00 83.81 88 LYS A CA 1
ATOM 644 C C . LYS A 1 88 ? -12.331 -3.498 18.928 1.00 83.81 88 LYS A C 1
ATOM 646 O O . LYS A 1 88 ? -12.151 -4.697 19.071 1.00 83.81 88 LYS A O 1
ATOM 651 N N . ALA A 1 89 ? -12.283 -2.895 17.739 1.00 80.62 89 ALA A N 1
ATOM 652 C CA . ALA A 1 89 ? -12.087 -3.634 16.493 1.00 80.62 89 ALA A CA 1
ATOM 653 C C . ALA A 1 89 ? -10.708 -4.311 16.414 1.00 80.62 89 ALA A C 1
ATOM 655 O O . ALA A 1 89 ? -10.603 -5.399 15.865 1.00 80.62 89 ALA A O 1
ATOM 656 N N . ARG A 1 90 ? -9.654 -3.703 16.976 1.00 80.88 90 ARG A N 1
ATOM 657 C CA . ARG A 1 90 ? -8.334 -4.350 17.082 1.00 80.88 90 ARG A CA 1
ATOM 658 C C . ARG A 1 90 ? -8.361 -5.563 18.011 1.00 80.88 90 ARG A C 1
ATOM 660 O O . ARG A 1 90 ? -7.946 -6.637 17.597 1.00 80.88 90 ARG A O 1
ATOM 667 N N . ALA A 1 91 ? -8.959 -5.422 19.195 1.00 80.94 91 ALA A N 1
ATOM 668 C CA . ALA A 1 91 ? -9.102 -6.523 20.146 1.00 80.94 91 ALA A CA 1
ATOM 669 C C . ALA A 1 91 ? -9.906 -7.706 19.571 1.00 80.94 91 ALA A C 1
ATOM 671 O O . ALA A 1 91 ? -9.518 -8.854 19.756 1.00 80.94 91 ALA A O 1
ATOM 672 N N . GLU A 1 92 ? -10.984 -7.437 18.827 1.00 81.94 92 GLU A N 1
ATOM 673 C CA . GLU A 1 92 ? -11.782 -8.471 18.142 1.00 81.94 92 GLU A CA 1
ATOM 674 C C . GLU A 1 92 ? -10.999 -9.210 17.042 1.00 81.94 92 GLU A C 1
ATOM 676 O O . GLU A 1 92 ? -11.332 -10.344 16.705 1.00 81.94 92 GLU A O 1
ATOM 681 N N . LEU A 1 93 ? -9.957 -8.582 16.493 1.00 78.38 93 LEU A N 1
ATOM 682 C CA . LEU A 1 93 ? -9.096 -9.139 15.448 1.00 78.38 93 LEU A CA 1
ATOM 683 C C . LEU A 1 93 ? -7.783 -9.727 15.992 1.00 78.38 93 LEU A C 1
ATOM 685 O O . LEU A 1 93 ? -6.997 -10.245 15.203 1.00 78.38 93 LEU A O 1
ATOM 689 N N . GLY A 1 94 ? -7.532 -9.648 17.305 1.00 77.31 94 GLY A N 1
ATOM 690 C CA . GLY A 1 94 ? -6.264 -10.071 17.913 1.00 77.31 94 GLY A CA 1
ATOM 691 C 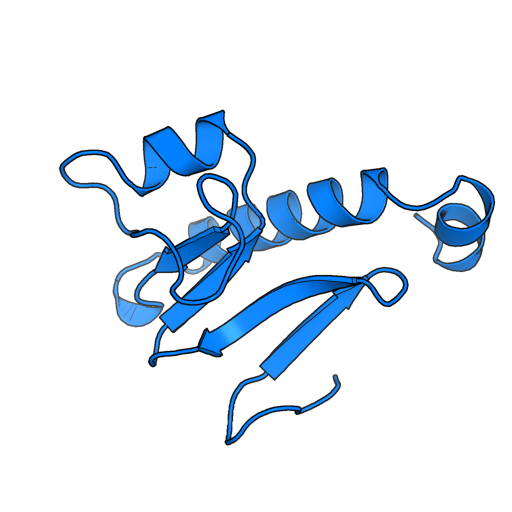C . GLY A 1 94 ? -5.064 -9.188 17.543 1.00 77.31 94 GLY A C 1
ATOM 692 O O . GLY A 1 94 ? -3.938 -9.682 17.527 1.00 77.31 94 GLY A O 1
ATOM 693 N N . LEU A 1 95 ? -5.316 -7.914 17.215 1.00 73.00 95 LEU A N 1
ATOM 694 C CA . LEU A 1 95 ? -4.329 -6.900 16.812 1.00 73.00 95 LEU A CA 1
ATOM 695 C C . LEU A 1 95 ? -3.977 -5.921 17.937 1.00 73.00 95 LEU A C 1
ATOM 697 O O . LEU A 1 95 ? -4.853 -5.639 18.788 1.00 73.00 95 LEU A O 1
#

Mean predicted aligned error: 5.53 Å

Secondary structure (DSSP, 8-state):
-EE-STTPEEEEETTEEEEEEEETTEEEEE--HHHHHHHHSTT-SEEEPTTSPTTSEEEE-GGGS-HHHHHHHHHHHHHHHHHTS-HHHHHHTT-

Solvent-accessible surface area (backbone atoms only — not comparable to full-atom values): 5340 Å² total; per-residue (Å²): 137,54,80,58,68,99,82,16,49,43,40,64,51,96,90,40,76,24,36,31,39,49,49,94,78,12,40,29,35,35,43,50,59,69,52,36,52,58,33,50,35,95,92,34,76,29,37,77,32,81,97,48,65,83,70,32,30,34,27,27,50,62,91,81,50,56,69,70,57,54,50,53,50,52,50,51,9,45,51,62,47,48,70,72,44,53,73,66,58,25,56,78,69,78,96

Radius of gyration: 13.26 Å; Cα contacts (8 Å, |Δi|>4): 150; chains: 1; bounding box: 28×25×34 Å

Sequence (95 aa):
MVVQWGGSDVYKVGGKVFAVVGFDNGLAFKVSEIGFEVLTSDGGPGRQAPYFAKGGWVVVDPDSVAMGEASGWLEAAHQIVASKLTKKARAELGL

Foldseek 3Di:
DDDDPDPKDFDDALNHTAWIDCQVQWIKGFDALVRLCQQCDDVHQWDARPPDDPSTMITGNPVPDDPVVVVVRSVRSNCVRLVPDDPVSCVVVVD